Protein AF-A0A431NI43-F1 (afdb_monomer)

Structure (mmCIF, N/CA/C/O backbone):
data_AF-A0A431NI43-F1
#
_entry.id   AF-A0A431NI43-F1
#
loop_
_atom_site.group_PDB
_atom_site.id
_atom_site.type_symbol
_atom_site.label_atom_id
_atom_site.label_alt_id
_atom_site.label_comp_id
_ato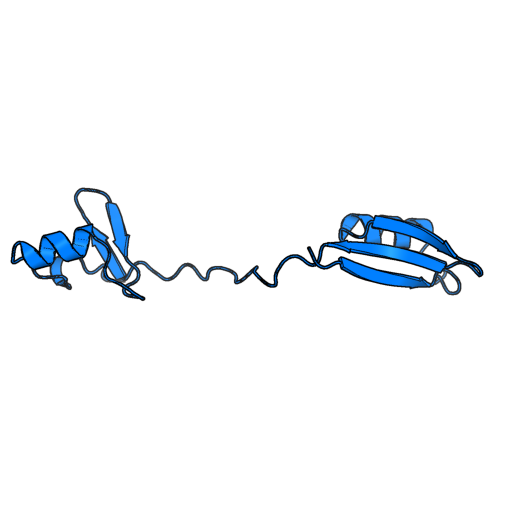m_site.label_asym_id
_atom_site.label_entity_id
_atom_site.label_seq_id
_atom_site.pdbx_PDB_ins_code
_atom_site.Cartn_x
_atom_site.Cartn_y
_atom_site.Cartn_z
_atom_site.occupancy
_atom_site.B_iso_or_equiv
_atom_site.auth_seq_id
_atom_site.auth_comp_id
_atom_site.auth_asym_id
_atom_site.auth_atom_id
_atom_site.pdbx_PDB_model_num
ATOM 1 N N . MET A 1 1 ? 5.760 12.498 -2.940 1.00 62.69 1 MET A N 1
ATOM 2 C CA . MET A 1 1 ? 5.486 11.203 -3.595 1.00 62.69 1 MET A CA 1
ATOM 3 C C . MET A 1 1 ? 6.825 10.669 -4.046 1.00 62.69 1 MET A C 1
ATOM 5 O O . MET A 1 1 ? 7.472 11.330 -4.848 1.00 62.69 1 MET A O 1
ATOM 9 N N . ALA A 1 2 ? 7.298 9.595 -3.422 1.00 83.62 2 ALA A N 1
ATOM 10 C CA . ALA A 1 2 ? 8.542 8.952 -3.826 1.00 83.62 2 ALA A CA 1
ATOM 11 C C . ALA A 1 2 ? 8.198 7.834 -4.820 1.00 83.62 2 ALA A C 1
ATOM 13 O O . ALA A 1 2 ? 7.113 7.261 -4.740 1.00 83.62 2 ALA A O 1
ATOM 14 N N . TRP A 1 3 ? 9.081 7.574 -5.777 1.00 87.81 3 TRP A N 1
ATOM 15 C CA . TRP A 1 3 ? 8.880 6.574 -6.822 1.00 87.81 3 TRP A CA 1
ATOM 16 C C . TRP A 1 3 ? 9.973 5.524 -6.713 1.00 87.81 3 TRP A C 1
ATOM 18 O O . TRP A 1 3 ? 11.142 5.870 -6.541 1.00 87.81 3 TRP A O 1
ATOM 28 N N . GLU A 1 4 ? 9.584 4.261 -6.817 1.00 90.75 4 GLU A N 1
ATOM 29 C CA . GLU A 1 4 ? 10.503 3.144 -6.974 1.00 90.75 4 GLU A CA 1
ATOM 30 C C . GLU A 1 4 ? 10.640 2.837 -8.460 1.00 90.75 4 GLU A C 1
ATOM 32 O O . GLU A 1 4 ? 9.643 2.834 -9.184 1.00 90.75 4 GLU A O 1
ATOM 37 N N . TYR A 1 5 ? 11.866 2.583 -8.906 1.00 92.25 5 TYR A N 1
ATOM 38 C CA . TYR A 1 5 ? 12.173 2.211 -10.282 1.00 92.25 5 TYR A CA 1
ATOM 39 C C . TYR A 1 5 ? 12.769 0.809 -10.305 1.00 92.25 5 TYR A C 1
ATOM 41 O O . TYR A 1 5 ? 13.576 0.462 -9.443 1.00 92.25 5 TYR A O 1
ATOM 49 N N . TYR A 1 6 ? 12.385 0.021 -11.302 1.00 91.31 6 TYR A N 1
ATOM 50 C CA . TYR A 1 6 ? 12.854 -1.344 -11.489 1.00 91.31 6 TYR A CA 1
ATOM 51 C C . TYR A 1 6 ? 13.122 -1.609 -12.966 1.00 91.31 6 TYR A C 1
ATOM 53 O O . TYR A 1 6 ? 12.307 -1.269 -13.820 1.00 91.31 6 TYR A O 1
ATOM 61 N N . GLU A 1 7 ? 14.275 -2.201 -13.266 1.00 92.00 7 GLU A N 1
ATOM 62 C CA . GLU A 1 7 ? 14.612 -2.682 -14.603 1.00 92.00 7 GLU A CA 1
ATOM 63 C C . GLU A 1 7 ? 14.389 -4.196 -14.638 1.00 92.00 7 GLU A C 1
ATOM 65 O O . GLU A 1 7 ? 15.056 -4.954 -13.933 1.00 92.00 7 GLU A O 1
ATOM 70 N N . LEU A 1 8 ? 13.427 -4.625 -15.446 1.00 89.25 8 LEU A N 1
ATOM 71 C CA . LEU A 1 8 ? 13.139 -6.027 -15.700 1.00 89.25 8 LEU A CA 1
ATOM 72 C C . LEU A 1 8 ? 13.962 -6.487 -16.906 1.00 89.25 8 LEU A C 1
ATOM 74 O O . LEU A 1 8 ? 13.783 -5.975 -18.015 1.00 89.25 8 LEU A O 1
ATOM 78 N N . ASP A 1 9 ? 14.854 -7.455 -16.693 1.00 89.38 9 ASP A N 1
ATOM 79 C CA . ASP A 1 9 ? 15.583 -8.102 -17.784 1.00 89.38 9 ASP A CA 1
ATOM 80 C C . ASP A 1 9 ? 14.667 -9.078 -18.527 1.00 89.38 9 ASP A C 1
ATOM 82 O O . ASP A 1 9 ? 14.121 -10.014 -17.940 1.00 89.38 9 ASP A O 1
ATOM 86 N N . LEU A 1 10 ? 14.509 -8.852 -19.828 1.00 86.19 10 LEU A N 1
ATOM 87 C CA . LEU A 1 10 ? 13.776 -9.727 -20.740 1.00 86.19 10 LEU A CA 1
ATOM 88 C C . LEU A 1 10 ? 14.740 -10.538 -21.624 1.00 86.19 10 LEU A C 1
ATOM 90 O O . LEU A 1 10 ? 14.305 -11.327 -22.457 1.00 86.19 10 LEU A O 1
ATOM 94 N N . THR A 1 11 ? 16.055 -10.390 -21.441 1.00 83.06 11 THR A N 1
ATOM 95 C CA . THR A 1 11 ? 17.066 -11.081 -22.252 1.00 83.06 11 THR A CA 1
ATOM 96 C C . THR A 1 11 ? 17.119 -12.579 -21.949 1.00 83.06 11 THR A C 1
ATOM 98 O O . THR A 1 11 ? 17.339 -13.386 -22.853 1.00 83.06 11 THR A O 1
ATOM 101 N N . ASN A 1 12 ? 16.920 -12.975 -20.686 1.00 80.06 12 ASN A N 1
ATOM 102 C CA . ASN A 1 12 ? 17.011 -14.371 -20.251 1.00 80.06 12 ASN A CA 1
ATOM 103 C C . ASN A 1 12 ? 15.689 -14.900 -19.674 1.00 80.06 12 ASN A C 1
ATOM 105 O O . ASN A 1 12 ? 15.619 -15.346 -18.525 1.00 80.06 12 ASN A O 1
ATOM 109 N N . VAL A 1 13 ? 14.622 -14.860 -20.476 1.00 81.38 13 VAL A N 1
ATOM 110 C CA . VAL A 1 13 ? 13.341 -15.449 -20.071 1.00 81.38 13 VAL A CA 1
ATOM 111 C C . VAL A 1 13 ? 13.428 -16.981 -20.143 1.00 81.38 13 VAL A C 1
ATOM 113 O O . VAL A 1 13 ? 13.718 -17.542 -21.204 1.00 81.38 13 VAL A O 1
ATOM 116 N N . PRO A 1 14 ? 13.178 -17.705 -19.035 1.00 80.25 14 PRO A N 1
ATOM 117 C CA . PRO A 1 14 ? 13.226 -19.161 -19.044 1.00 80.25 14 PRO A CA 1
ATOM 118 C C . PRO A 1 14 ? 12.153 -19.717 -19.981 1.00 80.25 14 PRO A C 1
ATOM 120 O O . PRO A 1 14 ? 11.042 -19.209 -20.015 1.00 80.25 14 PRO A O 1
ATOM 123 N N . LYS A 1 15 ? 12.440 -20.827 -20.672 1.00 75.56 15 LYS A N 1
ATOM 124 C CA . LYS A 1 15 ? 11.603 -21.414 -21.747 1.00 75.56 15 LYS A CA 1
ATOM 125 C C . LYS A 1 15 ? 10.115 -21.654 -21.423 1.00 75.56 15 LYS A C 1
ATOM 127 O O . LYS A 1 15 ? 9.342 -21.922 -22.335 1.00 75.56 15 LYS A O 1
ATOM 132 N N . ARG A 1 16 ? 9.724 -21.645 -20.143 1.00 77.12 16 ARG A N 1
ATOM 133 C CA . ARG A 1 16 ? 8.331 -21.806 -19.682 1.00 77.12 16 ARG A CA 1
ATOM 134 C C . ARG A 1 16 ? 7.633 -20.494 -19.309 1.00 77.12 16 ARG A C 1
ATOM 136 O O . ARG A 1 16 ? 6.465 -20.532 -18.950 1.00 77.12 16 ARG A O 1
ATOM 143 N N . GLN A 1 17 ? 8.334 -19.370 -19.378 1.00 77.25 17 GLN A N 1
ATOM 144 C CA . GLN A 1 17 ? 7.795 -18.026 -19.199 1.00 77.25 17 GLN A CA 1
ATOM 145 C C . GLN A 1 17 ? 7.948 -17.264 -20.518 1.00 77.25 17 GLN A C 1
ATOM 147 O O . GLN A 1 17 ? 8.768 -17.614 -21.364 1.00 77.25 17 GLN A O 1
ATOM 152 N N . SER A 1 18 ? 7.116 -16.250 -20.719 1.00 85.44 18 SER A N 1
ATOM 153 C CA . SER A 1 18 ? 7.197 -15.341 -21.866 1.00 85.44 18 SER A CA 1
ATOM 154 C C . SER A 1 18 ? 7.472 -13.932 -21.360 1.00 85.44 18 SER A C 1
ATOM 156 O O . SER A 1 18 ? 7.064 -13.589 -20.255 1.00 85.44 18 SER A O 1
ATOM 158 N N . GLU A 1 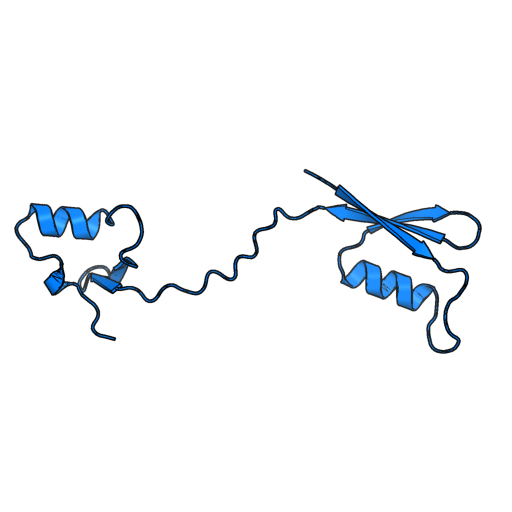19 ? 8.106 -13.089 -22.170 1.00 84.94 19 GLU A N 1
ATOM 159 C CA . GLU A 1 19 ? 8.320 -11.673 -21.832 1.00 84.94 19 GLU A CA 1
ATOM 160 C C . GLU A 1 19 ? 6.996 -10.981 -21.475 1.00 84.94 19 GLU A C 1
ATOM 162 O O . GLU A 1 19 ? 6.903 -10.245 -20.496 1.00 84.94 19 GLU A O 1
ATOM 167 N N . LEU A 1 20 ? 5.932 -11.315 -22.212 1.00 86.94 20 LEU A N 1
ATOM 168 C CA . LEU A 1 20 ? 4.580 -10.830 -21.950 1.00 86.94 20 LEU A CA 1
ATOM 169 C C . LEU A 1 20 ? 4.029 -11.288 -20.587 1.00 86.94 20 LEU A C 1
ATOM 171 O O . LEU A 1 20 ? 3.341 -10.520 -19.923 1.00 86.94 20 LEU A O 1
ATOM 175 N N . ASP A 1 21 ? 4.338 -12.513 -20.155 1.00 89.19 21 ASP A N 1
ATOM 176 C CA . ASP A 1 21 ? 3.930 -13.031 -18.841 1.00 89.19 21 ASP A CA 1
ATOM 177 C C . ASP A 1 21 ? 4.619 -12.255 -17.710 1.00 89.19 21 ASP A C 1
ATOM 179 O O . ASP A 1 21 ? 3.963 -11.811 -16.767 1.00 89.19 21 ASP A O 1
ATOM 183 N N . LEU A 1 22 ? 5.919 -11.986 -17.863 1.00 88.56 22 LEU A N 1
ATOM 184 C CA . LEU A 1 22 ? 6.690 -11.194 -16.906 1.00 88.56 22 LEU A CA 1
ATOM 185 C C . LEU A 1 22 ? 6.160 -9.757 -16.792 1.00 88.56 22 LEU A C 1
ATOM 187 O O . LEU A 1 22 ? 5.987 -9.252 -15.683 1.00 88.56 22 LEU A O 1
ATOM 191 N N . LEU A 1 23 ? 5.848 -9.119 -17.923 1.00 89.56 23 LEU A N 1
ATOM 192 C CA . LEU A 1 23 ? 5.287 -7.765 -17.950 1.00 89.56 23 LEU A CA 1
ATOM 193 C C . LEU A 1 23 ? 3.881 -7.712 -17.342 1.00 89.56 23 LEU A C 1
ATOM 195 O O . LEU A 1 23 ? 3.594 -6.833 -16.530 1.00 89.56 23 LEU A O 1
ATOM 199 N N . ASN A 1 24 ? 3.020 -8.675 -17.675 1.00 91.38 24 ASN A N 1
ATOM 200 C CA . ASN A 1 24 ? 1.678 -8.768 -17.100 1.00 91.38 24 ASN A CA 1
ATOM 201 C C . ASN A 1 24 ? 1.727 -8.989 -15.586 1.00 91.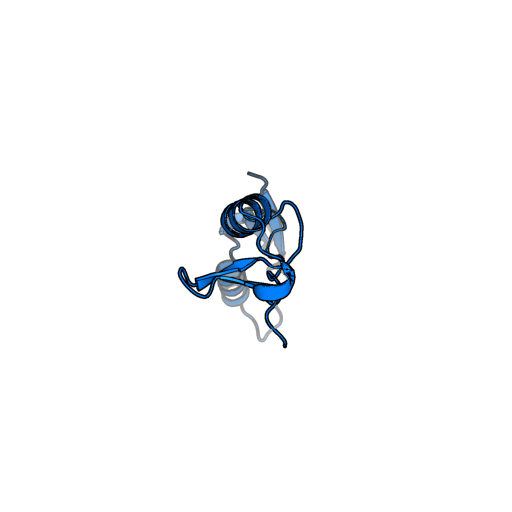38 24 ASN A C 1
ATOM 203 O O . ASN A 1 24 ? 0.946 -8.390 -14.845 1.00 91.38 24 ASN A O 1
ATOM 207 N N . ARG A 1 25 ? 2.654 -9.826 -15.110 1.00 88.56 25 ARG A N 1
ATOM 208 C CA . ARG A 1 25 ? 2.862 -10.058 -13.680 1.00 88.56 25 ARG A CA 1
ATOM 209 C C . ARG A 1 25 ? 3.359 -8.803 -12.972 1.00 88.56 25 ARG A C 1
ATOM 211 O O . ARG A 1 25 ? 2.851 -8.479 -11.903 1.00 88.56 25 ARG A O 1
ATOM 218 N N . ALA A 1 26 ? 4.307 -8.085 -13.565 1.00 88.44 26 ALA A N 1
ATOM 219 C CA . ALA A 1 26 ? 4.787 -6.825 -13.013 1.00 88.44 26 ALA A CA 1
ATOM 220 C C . ALA A 1 26 ? 3.648 -5.789 -12.921 1.00 88.44 26 ALA A C 1
ATOM 222 O O . ALA A 1 26 ? 3.468 -5.174 -11.871 1.00 88.44 26 ALA A O 1
ATOM 223 N N . GLY A 1 27 ? 2.800 -5.691 -13.951 1.00 86.81 27 GLY A N 1
ATOM 224 C CA . GLY A 1 27 ? 1.583 -4.872 -13.924 1.00 86.81 27 GLY A CA 1
ATOM 225 C C . GLY A 1 27 ? 0.625 -5.241 -12.786 1.00 86.81 27 GLY A C 1
ATOM 226 O O . GLY A 1 27 ? 0.168 -4.366 -12.054 1.00 86.81 27 GLY A O 1
ATOM 227 N N . GLN A 1 28 ? 0.381 -6.538 -12.563 1.00 88.81 28 GLN A N 1
ATOM 228 C CA . GLN A 1 28 ? -0.430 -7.025 -11.432 1.00 88.81 28 GLN A CA 1
ATOM 229 C C . GLN A 1 28 ? 0.178 -6.690 -10.060 1.00 88.81 28 GLN A C 1
ATOM 231 O O . GLN A 1 28 ? -0.547 -6.580 -9.077 1.00 88.81 28 GLN A O 1
ATOM 236 N N . GLN A 1 29 ? 1.497 -6.507 -9.985 1.00 83.06 29 GLN A N 1
ATOM 237 C CA . GLN A 1 29 ? 2.218 -6.084 -8.780 1.00 83.06 29 GLN A CA 1
ATOM 238 C C . GLN A 1 29 ? 2.303 -4.552 -8.627 1.00 83.06 29 GLN A C 1
ATOM 240 O O . GLN A 1 29 ? 3.027 -4.059 -7.758 1.00 83.06 29 GLN A O 1
ATOM 245 N N . GLY A 1 30 ? 1.577 -3.800 -9.460 1.00 88.81 30 GLY A N 1
ATOM 246 C CA . GLY A 1 30 ? 1.511 -2.340 -9.408 1.00 88.81 30 GLY A CA 1
ATOM 247 C C . GLY A 1 30 ? 2.672 -1.631 -10.104 1.00 88.81 30 GLY A C 1
ATOM 248 O O . GLY A 1 30 ? 2.847 -0.429 -9.909 1.00 88.81 30 GLY A O 1
ATOM 249 N N . TRP A 1 31 ? 3.474 -2.346 -10.898 1.00 93.56 31 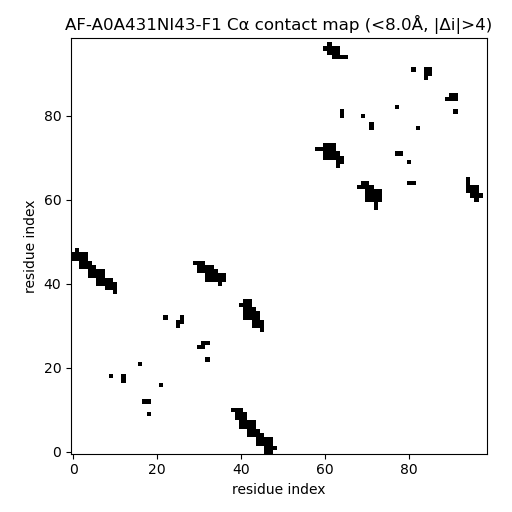TRP A N 1
ATOM 250 C CA . TRP A 1 31 ? 4.521 -1.735 -11.711 1.00 93.56 31 TRP A CA 1
ATOM 251 C C . TRP A 1 31 ? 3.955 -1.208 -13.026 1.00 93.56 31 TRP A C 1
ATOM 253 O O . TRP A 1 31 ? 3.356 -1.937 -13.811 1.00 93.56 31 TRP A O 1
ATOM 263 N N . GLU A 1 32 ? 4.213 0.062 -13.299 1.00 92.38 32 GLU A N 1
ATOM 264 C CA . GLU A 1 32 ? 3.887 0.724 -14.553 1.00 92.38 32 GLU A CA 1
ATOM 265 C C . GLU A 1 32 ? 5.090 0.657 -15.496 1.00 92.38 32 GLU A C 1
ATOM 267 O O . GLU A 1 32 ? 6.200 1.041 -15.122 1.00 92.38 32 GLU A O 1
ATOM 272 N N . LEU A 1 33 ? 4.879 0.173 -16.723 1.00 93.19 33 LEU A N 1
ATOM 273 C CA . LEU A 1 33 ? 5.905 0.172 -17.764 1.00 93.19 33 LEU A CA 1
ATOM 274 C C . LEU A 1 33 ? 6.168 1.604 -18.245 1.00 93.19 33 LEU A C 1
ATOM 276 O O . LEU A 1 33 ? 5.252 2.301 -18.671 1.00 93.19 33 LEU A O 1
ATOM 280 N N . ILE A 1 34 ? 7.436 2.009 -18.231 1.00 94.38 34 ILE A N 1
ATOM 281 C CA . ILE A 1 34 ? 7.872 3.354 -18.619 1.00 94.38 34 ILE A CA 1
ATOM 282 C C . ILE A 1 34 ? 8.555 3.356 -19.972 1.00 94.38 34 ILE A C 1
ATOM 284 O O . ILE A 1 34 ? 8.255 4.204 -20.809 1.00 94.38 34 ILE A O 1
ATOM 288 N N . ALA A 1 35 ? 9.471 2.419 -20.196 1.00 93.50 35 ALA A N 1
ATOM 289 C CA . ALA A 1 35 ? 10.186 2.326 -21.458 1.00 93.50 35 ALA A CA 1
ATOM 290 C C . ALA A 1 35 ? 10.677 0.903 -21.712 1.00 93.50 35 ALA A C 1
ATOM 292 O O . ALA A 1 35 ? 11.046 0.185 -20.783 1.00 93.50 35 ALA A O 1
ATOM 293 N N . LEU A 1 36 ? 10.739 0.535 -22.990 1.00 92.44 36 LEU A N 1
ATOM 294 C CA . LEU A 1 36 ? 11.475 -0.635 -23.455 1.00 92.44 36 LEU A CA 1
ATOM 295 C C . LEU A 1 36 ? 12.878 -0.184 -23.865 1.00 92.44 36 LEU A C 1
ATOM 297 O O . LEU A 1 36 ? 13.041 0.674 -24.732 1.00 92.44 36 LEU A O 1
ATOM 301 N N . LEU A 1 37 ? 13.885 -0.739 -23.203 1.00 89.69 37 LEU A N 1
ATOM 302 C CA . LEU A 1 37 ? 15.290 -0.400 -23.358 1.00 89.69 37 LEU A CA 1
ATOM 303 C C . LEU A 1 37 ? 16.025 -1.512 -24.127 1.00 89.69 37 LEU A C 1
ATOM 305 O O . LEU A 1 37 ? 15.802 -2.696 -23.868 1.00 89.69 37 LEU A O 1
ATOM 309 N N . PRO A 1 38 ? 16.949 -1.176 -25.040 1.00 88.44 38 PRO A N 1
ATOM 310 C CA . PRO A 1 38 ? 17.828 -2.168 -25.653 1.00 88.44 38 PRO A CA 1
ATOM 311 C C . PRO A 1 38 ? 18.907 -2.674 -24.674 1.00 88.44 38 PRO A C 1
ATOM 313 O O . PRO A 1 38 ? 19.407 -1.876 -23.877 1.00 88.44 38 PRO A O 1
ATOM 316 N N . PRO A 1 39 ? 19.357 -3.941 -24.759 1.00 85.50 39 PRO A N 1
ATOM 317 C CA . PRO A 1 39 ? 18.700 -5.064 -25.427 1.00 85.50 39 PRO A CA 1
ATOM 318 C C . PRO A 1 39 ? 17.629 -5.669 -24.505 1.00 85.50 39 PRO A C 1
ATOM 320 O O . PRO A 1 39 ? 17.969 -6.058 -23.401 1.00 85.50 39 PRO A O 1
ATOM 323 N N . HIS A 1 40 ? 16.371 -5.753 -24.956 1.00 86.81 40 HIS A N 1
ATOM 324 C CA . HIS A 1 40 ? 15.277 -6.479 -24.282 1.00 86.81 40 HIS A CA 1
ATOM 325 C C . HIS A 1 40 ? 15.204 -6.249 -22.761 1.00 86.81 40 HIS A C 1
ATOM 327 O O . HIS A 1 40 ? 15.328 -7.169 -21.959 1.00 86.81 40 HIS A O 1
ATOM 333 N N . ARG A 1 41 ? 15.021 -4.997 -22.343 1.00 91.12 41 ARG A N 1
ATOM 334 C CA . ARG A 1 41 ? 14.809 -4.624 -20.939 1.00 91.12 41 ARG A CA 1
ATOM 335 C C . ARG A 1 41 ? 13.582 -3.741 -20.820 1.00 91.12 41 ARG A C 1
ATOM 337 O O . ARG A 1 41 ? 13.271 -2.981 -21.734 1.00 91.12 41 ARG A O 1
ATOM 344 N N . ALA A 1 42 ? 12.893 -3.817 -19.694 1.00 92.88 42 ALA A N 1
ATOM 345 C CA . ALA A 1 42 ? 11.750 -2.967 -19.398 1.00 92.88 42 ALA A CA 1
ATOM 346 C C . ALA A 1 42 ? 12.043 -2.124 -18.159 1.00 92.88 42 ALA A C 1
ATOM 348 O O . ALA A 1 42 ? 12.214 -2.653 -17.065 1.00 92.88 42 ALA A O 1
ATOM 349 N N . LEU A 1 43 ? 12.082 -0.804 -18.328 1.00 94.12 43 LEU A N 1
ATOM 350 C CA . LEU A 1 43 ? 12.100 0.128 -17.211 1.00 94.12 43 LEU A CA 1
ATOM 351 C C . LEU A 1 43 ? 10.675 0.302 -16.705 1.00 94.12 43 LEU A C 1
ATOM 353 O O . LEU A 1 43 ? 9.781 0.680 -17.463 1.00 94.12 43 LEU A O 1
ATOM 357 N N . MET A 1 44 ? 10.484 0.076 -15.418 1.00 94.19 44 MET A N 1
ATOM 358 C CA . MET A 1 44 ? 9.200 0.165 -14.749 1.00 94.19 44 MET A CA 1
ATOM 359 C C . MET A 1 44 ? 9.302 1.086 -13.538 1.00 94.19 44 MET A C 1
ATOM 361 O O . MET A 1 44 ? 10.378 1.256 -12.960 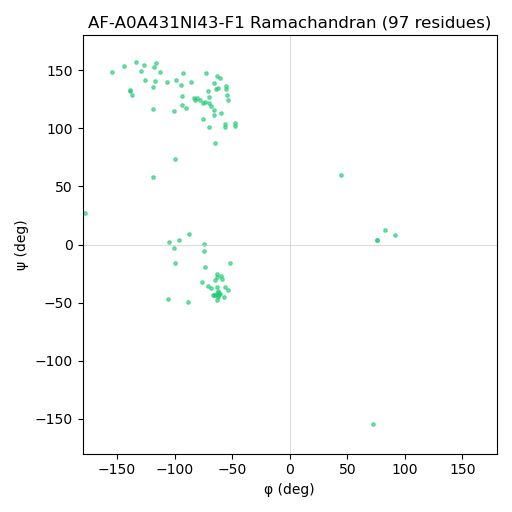1.00 94.19 44 MET A O 1
ATOM 365 N N . ARG A 1 45 ? 8.180 1.679 -13.135 1.00 94.19 45 ARG A N 1
ATOM 366 C CA . ARG A 1 45 ? 8.086 2.444 -11.889 1.00 94.19 45 ARG A CA 1
ATOM 367 C C . ARG A 1 45 ? 6.837 2.071 -11.114 1.00 94.19 45 ARG A C 1
ATOM 369 O O . ARG A 1 45 ? 5.843 1.665 -11.704 1.00 94.19 45 ARG A O 1
ATOM 376 N N . ARG A 1 46 ? 6.847 2.308 -9.812 1.00 91.44 46 ARG A N 1
ATOM 377 C CA . ARG A 1 46 ? 5.633 2.315 -8.991 1.00 91.44 46 ARG A CA 1
ATOM 378 C C . ARG A 1 46 ? 5.737 3.378 -7.903 1.00 91.44 46 ARG A C 1
ATOM 380 O O . ARG A 1 46 ? 6.856 3.747 -7.528 1.00 91.44 46 ARG A O 1
ATOM 387 N N . PRO A 1 47 ? 4.617 3.923 -7.409 1.00 88.44 47 PRO A N 1
ATOM 388 C CA . PRO A 1 47 ? 4.677 4.816 -6.266 1.00 88.44 47 PRO A CA 1
ATOM 389 C C . PRO A 1 47 ? 5.196 4.032 -5.058 1.00 88.44 47 PRO A C 1
ATOM 391 O O . PRO A 1 47 ? 4.735 2.928 -4.779 1.00 88.44 47 PRO A O 1
ATOM 394 N N . LEU A 1 48 ? 6.151 4.606 -4.328 1.00 78.94 48 LEU A N 1
ATOM 395 C CA . LEU A 1 48 ? 6.451 4.136 -2.984 1.00 78.94 48 LEU A CA 1
ATOM 396 C C . LEU A 1 48 ? 5.259 4.528 -2.121 1.00 78.94 48 LEU A C 1
ATOM 398 O O . LEU A 1 48 ? 5.115 5.693 -1.727 1.00 78.94 48 LEU A O 1
ATOM 402 N N . GLU A 1 49 ? 4.387 3.562 -1.857 1.00 68.75 49 GLU A N 1
ATOM 403 C CA . GLU A 1 49 ? 3.454 3.694 -0.753 1.00 68.75 49 GLU A CA 1
ATOM 404 C C . GLU A 1 49 ? 4.290 3.957 0.501 1.00 68.75 49 GLU A C 1
ATOM 406 O O . GLU A 1 49 ? 5.348 3.351 0.705 1.00 68.75 49 GLU A O 1
ATOM 411 N N . LYS A 1 50 ? 3.888 4.941 1.314 1.00 58.12 50 LYS A N 1
ATOM 412 C CA . LYS A 1 50 ? 4.542 5.137 2.611 1.00 58.12 50 LYS A CA 1
ATOM 413 C C . LYS A 1 50 ? 4.474 3.790 3.320 1.00 58.12 50 LYS A C 1
ATOM 415 O O . LYS A 1 50 ? 3.370 3.278 3.454 1.00 58.12 50 LYS A O 1
ATOM 420 N N . ALA A 1 51 ? 5.617 3.246 3.745 1.00 51.91 51 ALA A N 1
ATOM 421 C CA . ALA A 1 51 ? 5.669 2.052 4.582 1.00 51.91 51 ALA A CA 1
ATOM 422 C C . ALA A 1 51 ? 4.672 2.235 5.734 1.00 51.91 51 ALA A C 1
ATOM 424 O O . ALA A 1 51 ? 4.871 3.058 6.627 1.00 51.91 51 ALA A O 1
ATOM 425 N N . GLY A 1 52 ? 3.531 1.581 5.601 1.00 50.84 52 GLY A N 1
ATOM 426 C CA . GLY A 1 52 ? 2.311 2.000 6.267 1.00 50.84 52 GLY A CA 1
ATOM 427 C C . GLY A 1 52 ? 1.169 1.044 5.982 1.00 50.84 52 GLY A C 1
ATOM 428 O O . GLY A 1 52 ? 0.023 1.457 6.041 1.00 50.84 52 GLY A O 1
ATOM 429 N N . ASP A 1 53 ? 1.495 -0.216 5.707 1.00 51.00 53 ASP A N 1
ATOM 430 C CA . ASP A 1 53 ? 0.657 -1.311 6.163 1.00 51.00 53 ASP A CA 1
ATOM 431 C C . ASP A 1 53 ? 1.349 -1.846 7.418 1.00 51.00 53 ASP A C 1
ATOM 433 O O . ASP A 1 53 ? 2.068 -2.844 7.423 1.00 51.00 53 ASP A O 1
ATOM 437 N N . TYR A 1 54 ? 1.251 -1.072 8.502 1.00 48.09 54 TYR A N 1
ATOM 438 C CA . TYR A 1 54 ? 1.151 -1.766 9.767 1.00 48.09 54 TYR A CA 1
ATOM 439 C C . TYR A 1 54 ? -0.199 -2.460 9.640 1.00 48.09 54 TYR A C 1
ATOM 441 O O . TYR A 1 54 ? -1.221 -1.780 9.565 1.00 48.09 54 TYR A O 1
ATOM 449 N N . GLU A 1 55 ? -0.214 -3.789 9.542 1.00 53.72 55 GLU A N 1
ATOM 450 C CA . GLU A 1 55 ? -1.398 -4.530 9.946 1.00 53.72 55 GLU A CA 1
ATOM 451 C C . GLU A 1 55 ? -1.746 -3.940 11.309 1.00 53.72 55 GLU A C 1
ATOM 453 O O . GLU A 1 55 ? -0.992 -4.116 12.275 1.00 53.72 55 GLU A O 1
ATOM 458 N N . GLU A 1 56 ? -2.784 -3.102 11.369 1.00 55.19 56 GLU A N 1
ATOM 459 C CA . GLU A 1 56 ? -3.277 -2.552 12.616 1.00 55.19 56 GLU A CA 1
ATOM 460 C C . GLU A 1 56 ? -3.778 -3.773 13.357 1.00 55.19 56 GLU A C 1
ATOM 462 O O . GLU A 1 56 ? -4.912 -4.209 13.180 1.00 55.19 56 GLU A O 1
ATOM 467 N N . THR A 1 57 ? -2.862 -4.415 14.088 1.00 50.62 57 THR A N 1
ATOM 468 C CA . THR A 1 57 ? -3.144 -5.548 14.942 1.00 50.62 57 THR A CA 1
ATOM 469 C C . THR A 1 57 ? -4.204 -4.989 15.853 1.00 50.62 57 THR A C 1
ATOM 471 O O . THR A 1 57 ? -3.870 -4.146 16.690 1.00 50.62 57 THR A O 1
ATOM 474 N N . GLN A 1 58 ? -5.469 -5.319 15.579 1.00 57.81 58 GLN A N 1
ATOM 475 C CA . GLN A 1 58 ? -6.602 -4.645 16.189 1.00 57.81 58 GLN A CA 1
ATOM 476 C C . GLN A 1 58 ? -6.400 -4.775 17.686 1.00 57.81 58 GLN A C 1
ATOM 478 O O . GLN A 1 58 ? -6.508 -5.867 18.243 1.00 57.81 58 GLN A O 1
ATOM 483 N N . VAL A 1 59 ? -5.962 -3.686 18.323 1.00 64.56 59 VAL A N 1
ATOM 484 C CA . VAL A 1 59 ? -5.585 -3.758 19.726 1.00 64.56 59 VAL A CA 1
ATOM 485 C C . VAL A 1 59 ? -6.898 -4.008 20.445 1.00 64.56 59 VAL A C 1
ATOM 487 O O . VAL A 1 59 ? -7.802 -3.178 20.302 1.00 64.56 59 VAL A O 1
ATOM 490 N N . PRO A 1 60 ? -7.044 -5.129 21.173 1.00 68.00 60 PRO A N 1
ATOM 491 C CA . PRO A 1 60 ? -8.304 -5.440 21.819 1.00 68.00 60 PRO A CA 1
ATOM 492 C C . PRO A 1 60 ? -8.703 -4.254 22.695 1.00 68.00 60 PRO A C 1
ATOM 494 O O . PRO A 1 60 ? -7.897 -3.721 23.466 1.00 68.00 60 PRO A O 1
ATOM 497 N N . ALA A 1 61 ? -9.935 -3.785 22.511 1.00 75.50 61 ALA A N 1
ATOM 498 C CA . ALA A 1 61 ? -10.474 -2.677 23.276 1.00 75.50 61 ALA A CA 1
ATOM 499 C C . ALA A 1 61 ? -10.468 -3.042 24.764 1.00 75.50 61 ALA A C 1
ATOM 501 O O . ALA A 1 61 ? -11.194 -3.935 25.190 1.00 75.50 61 ALA A O 1
ATOM 502 N N . LYS A 1 62 ? -9.649 -2.347 25.557 1.00 84.62 62 LYS A N 1
ATOM 503 C CA . LYS A 1 62 ? -9.543 -2.571 27.001 1.00 84.62 62 LYS A CA 1
ATOM 504 C C . LYS A 1 62 ? -10.732 -1.973 27.752 1.00 84.62 62 LYS A C 1
ATOM 506 O O . LYS A 1 62 ? -11.138 -2.511 28.774 1.00 84.62 62 LYS A O 1
ATOM 511 N N . TYR A 1 63 ? -11.289 -0.876 27.250 1.00 88.44 63 TYR A N 1
ATOM 512 C CA . TYR A 1 63 ? -12.438 -0.199 27.837 1.00 88.44 63 TYR A CA 1
ATOM 513 C C . TYR A 1 63 ? -13.553 -0.041 26.808 1.00 88.44 63 TYR A C 1
ATOM 515 O O . TYR A 1 63 ? -13.270 0.249 25.643 1.00 88.44 63 TYR A O 1
ATOM 523 N N . ARG A 1 64 ? -14.809 -0.194 27.231 1.00 87.75 64 ARG A N 1
ATOM 524 C CA . ARG A 1 64 ? -15.996 0.004 26.397 1.00 87.75 64 ARG A CA 1
ATOM 525 C C . ARG A 1 64 ? -17.084 0.732 27.173 1.00 87.75 64 ARG A C 1
ATOM 527 O O . ARG A 1 64 ? -17.431 0.343 28.283 1.00 87.75 64 ARG A O 1
ATOM 534 N N . ASP A 1 65 ? -17.644 1.758 26.555 1.00 87.81 65 ASP A N 1
ATOM 535 C CA . ASP A 1 65 ? -18.800 2.471 27.071 1.00 87.81 65 ASP A CA 1
ATOM 536 C C . ASP A 1 65 ? -20.089 1.669 26.798 1.00 87.81 65 ASP A C 1
ATOM 538 O O . ASP A 1 65 ? -20.363 1.342 25.640 1.00 87.81 65 ASP A O 1
ATOM 542 N N . PRO A 1 66 ? -20.902 1.339 27.818 1.00 84.12 66 PRO A N 1
ATOM 543 C CA .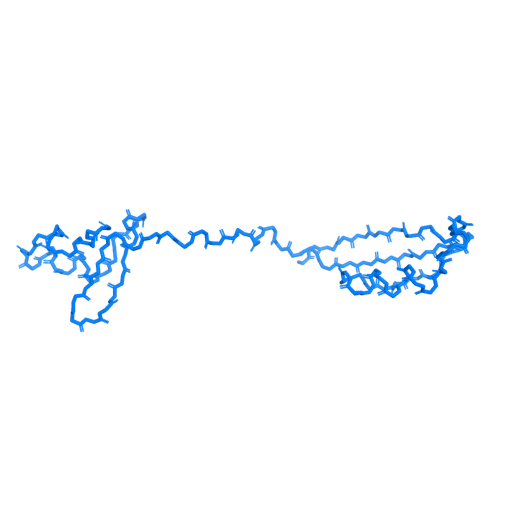 PRO A 1 66 ? -22.129 0.565 27.639 1.00 84.12 66 PRO A CA 1
ATOM 544 C C . PRO A 1 66 ? -23.265 1.363 26.984 1.00 84.12 66 PRO A C 1
ATOM 546 O O . PRO A 1 66 ? -24.201 0.759 26.471 1.00 84.12 66 PRO A O 1
ATOM 549 N N . VAL A 1 67 ? -23.204 2.700 27.000 1.00 83.88 67 VAL A N 1
ATOM 550 C CA . VAL A 1 67 ? -24.279 3.565 26.486 1.00 83.88 67 VAL A CA 1
ATOM 551 C C . VAL A 1 67 ? -24.089 3.851 24.998 1.00 83.88 67 VAL A C 1
ATOM 553 O O . VAL A 1 67 ? -25.008 3.690 24.202 1.00 83.88 67 VAL A O 1
ATOM 556 N N . THR A 1 68 ? -22.886 4.266 24.616 1.00 84.38 68 THR A N 1
ATOM 557 C CA . THR A 1 68 ? -22.530 4.685 23.254 1.00 84.38 68 THR A CA 1
ATOM 558 C C . THR A 1 68 ? -21.817 3.593 22.463 1.00 84.38 68 THR A C 1
ATOM 560 O O . THR A 1 68 ? -21.694 3.696 21.246 1.00 84.38 68 THR A O 1
ATOM 563 N N . GLY A 1 69 ? -21.317 2.550 23.133 1.00 84.56 69 GLY A N 1
ATOM 564 C CA . GLY A 1 69 ? -20.511 1.501 22.511 1.00 84.56 69 GLY A CA 1
ATOM 565 C C . GLY A 1 69 ? -19.071 1.915 22.200 1.00 84.56 69 GLY A C 1
ATOM 566 O O . GLY A 1 69 ? -18.342 1.109 21.623 1.00 84.56 69 GLY A O 1
ATOM 567 N N . ALA A 1 70 ? -18.648 3.128 22.573 1.00 85.69 70 ALA A N 1
ATOM 568 C CA . ALA A 1 70 ? -17.308 3.633 22.303 1.00 85.69 70 ALA A CA 1
ATOM 569 C C . ALA A 1 70 ? -16.235 2.777 22.989 1.00 85.69 70 ALA A C 1
ATOM 571 O O . ALA A 1 70 ? -16.349 2.440 24.164 1.00 85.69 70 ALA A O 1
ATOM 572 N N . THR A 1 71 ? -15.168 2.448 22.267 1.00 88.44 71 THR A N 1
ATOM 573 C CA . THR A 1 71 ? -14.075 1.614 22.773 1.00 88.44 71 THR A CA 1
ATOM 574 C C . THR A 1 71 ? -12.781 2.396 22.918 1.00 88.44 71 THR A C 1
ATOM 576 O O . THR A 1 71 ? -12.494 3.302 22.136 1.00 88.44 71 THR A O 1
ATOM 579 N N . TRP A 1 72 ? -11.959 2.022 23.893 1.00 87.69 72 TRP A N 1
ATOM 580 C CA . TRP A 1 72 ? -10.613 2.555 24.053 1.00 87.69 72 TRP A CA 1
ATOM 581 C C . TRP A 1 72 ? -9.629 1.433 24.387 1.00 87.69 72 TRP A C 1
ATOM 583 O O . TRP A 1 72 ? -9.842 0.647 25.307 1.00 87.69 72 TRP A O 1
ATOM 593 N N . SER A 1 73 ? -8.529 1.356 23.640 1.00 82.50 73 SER A N 1
ATOM 594 C CA . SER A 1 73 ? -7.509 0.306 23.782 1.00 82.50 73 SER A CA 1
ATOM 595 C C . SER A 1 73 ? -6.613 0.476 25.016 1.00 82.50 73 SER A C 1
ATOM 597 O O . SER A 1 73 ? -5.778 -0.379 25.298 1.00 82.50 73 SER A O 1
ATOM 599 N N . GLY A 1 74 ? -6.753 1.579 25.761 1.00 83.44 74 GLY A N 1
ATOM 600 C CA . GLY A 1 74 ? -5.874 1.902 26.888 1.00 83.44 74 GLY A CA 1
ATOM 601 C C . GLY A 1 74 ? -4.492 2.420 26.473 1.00 83.44 74 GLY A C 1
ATOM 602 O O . GLY A 1 74 ? -3.645 2.633 27.337 1.00 83.44 74 GLY A O 1
ATOM 603 N N . ARG A 1 75 ? -4.247 2.608 25.168 1.00 78.94 75 ARG A N 1
ATOM 604 C CA . ARG A 1 75 ? -3.004 3.171 24.627 1.00 78.94 75 ARG A CA 1
ATOM 605 C C . ARG A 1 75 ? -3.181 4.656 24.307 1.00 78.94 75 ARG A C 1
ATOM 607 O O . ARG A 1 75 ? -4.210 5.067 23.774 1.00 78.94 75 ARG A O 1
ATOM 614 N N . GLY A 1 76 ? -2.146 5.448 24.582 1.00 83.19 76 GLY A N 1
ATOM 615 C CA . GLY A 1 76 ? -2.133 6.885 24.303 1.00 83.19 76 GLY A CA 1
ATOM 616 C C . GLY A 1 76 ? -3.027 7.697 25.243 1.00 83.19 76 GLY A C 1
ATOM 617 O O . GLY A 1 76 ? -3.275 7.310 26.384 1.00 83.19 76 GLY A O 1
ATOM 618 N N . ARG A 1 77 ? -3.489 8.861 24.772 1.00 85.00 77 ARG A N 1
ATOM 619 C CA . ARG A 1 77 ? -4.382 9.736 25.542 1.00 85.00 77 ARG A CA 1
ATOM 620 C C . ARG A 1 77 ? -5.730 9.043 25.765 1.00 85.00 77 ARG A C 1
ATOM 622 O O . ARG A 1 77 ? -6.271 8.428 24.849 1.00 85.00 77 ARG A O 1
ATOM 629 N N . MET A 1 78 ? -6.268 9.179 26.976 1.00 85.00 78 MET A N 1
ATOM 630 C CA . MET A 1 78 ? -7.595 8.674 27.324 1.00 85.00 78 MET A CA 1
ATOM 631 C C . MET A 1 78 ? -8.659 9.231 26.376 1.00 85.00 78 MET A C 1
ATOM 633 O O . MET A 1 78 ? -8.648 10.422 26.057 1.00 85.00 78 MET A O 1
ATOM 637 N N . ALA A 1 79 ? -9.572 8.368 25.930 1.00 88.19 79 ALA A N 1
ATOM 638 C CA . ALA A 1 79 ? -10.699 8.792 25.113 1.00 88.19 79 ALA A CA 1
ATOM 639 C C . ALA A 1 79 ? -11.576 9.799 25.878 1.00 88.19 79 ALA A C 1
ATOM 641 O O . ALA A 1 79 ? -11.780 9.660 27.084 1.00 88.19 79 ALA A O 1
ATOM 642 N N . ASN A 1 80 ? -12.122 10.794 25.171 1.00 91.62 80 ASN A N 1
ATOM 643 C CA . ASN A 1 80 ? -12.901 11.880 25.783 1.00 91.62 80 ASN A CA 1
ATOM 644 C C . ASN A 1 80 ? -14.088 11.376 26.618 1.00 91.62 80 ASN A C 1
ATOM 646 O O . ASN A 1 80 ? -14.366 11.943 27.670 1.00 91.62 80 ASN A O 1
ATOM 650 N N . TRP A 1 81 ? -14.749 10.298 26.180 1.00 90.12 81 TRP A N 1
ATOM 651 C CA . TRP A 1 81 ? -15.863 9.696 26.914 1.00 90.12 81 TRP A CA 1
ATOM 652 C C . TRP A 1 81 ? -15.404 9.156 28.274 1.00 90.12 81 TRP A C 1
ATOM 654 O O . TRP A 1 81 ? -15.985 9.501 29.296 1.00 90.12 81 TRP A O 1
ATOM 664 N N . LEU A 1 82 ? -14.302 8.397 28.311 1.00 88.88 82 LEU A N 1
ATOM 665 C CA . LEU A 1 82 ? -13.786 7.818 29.550 1.00 88.88 82 LEU A CA 1
ATOM 666 C C . LEU A 1 82 ? -13.249 8.915 30.476 1.00 88.88 82 LEU A C 1
ATOM 668 O O . LEU A 1 82 ? -13.475 8.867 31.680 1.00 88.88 82 LEU A O 1
ATOM 672 N N . ALA 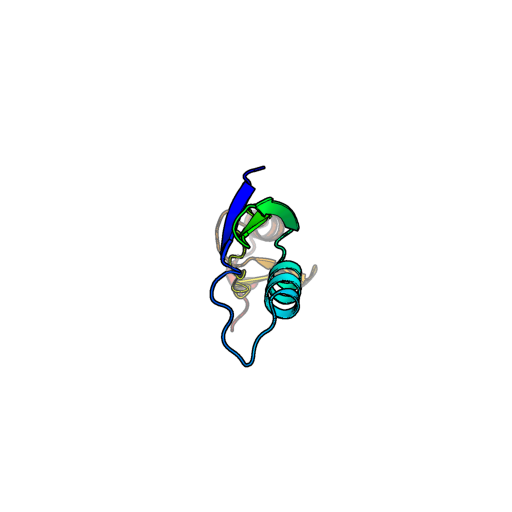A 1 83 ? -12.614 9.948 29.915 1.00 90.81 83 ALA A N 1
ATOM 673 C CA . ALA A 1 83 ? -12.157 11.105 30.677 1.00 90.81 83 ALA A CA 1
ATOM 674 C C . ALA A 1 83 ? -13.323 11.873 31.325 1.00 90.81 83 ALA A C 1
ATOM 676 O O . ALA A 1 83 ? -13.230 12.220 32.499 1.00 90.81 83 ALA A O 1
ATOM 677 N N . GLN A 1 84 ? -14.430 12.094 30.606 1.00 90.44 84 GLN A N 1
ATOM 678 C CA . GLN A 1 84 ? -15.635 12.708 31.177 1.00 90.44 84 GLN A CA 1
ATOM 679 C C . GLN A 1 84 ? -16.230 11.869 32.309 1.00 90.44 84 GLN A C 1
ATOM 681 O O . GLN A 1 84 ? -16.612 12.422 33.336 1.00 90.44 84 GLN A O 1
ATOM 686 N N . LYS A 1 85 ? -16.278 10.543 32.146 1.00 89.88 85 LYS A N 1
ATOM 687 C CA . LYS A 1 85 ? -16.777 9.619 33.172 1.00 89.88 85 LYS A CA 1
ATOM 688 C C . LYS A 1 85 ? -15.932 9.658 34.442 1.00 89.88 85 LYS A C 1
ATOM 690 O O . LYS A 1 85 ? -16.471 9.810 35.534 1.00 89.88 85 LYS A O 1
ATOM 695 N N . VAL A 1 86 ? -14.610 9.635 34.291 1.00 89.81 86 VAL A N 1
ATOM 696 C CA . VAL A 1 86 ? -13.678 9.776 35.417 1.00 89.81 86 VAL A CA 1
ATOM 697 C C . VAL A 1 86 ? -13.812 11.140 36.092 1.00 89.81 86 VAL A C 1
ATOM 699 O O . VAL A 1 86 ? -13.846 11.219 37.317 1.00 89.81 86 VAL A O 1
ATOM 702 N N . GLN A 1 87 ? -13.954 12.216 35.317 1.00 89.62 87 GLN A N 1
ATOM 703 C CA . GLN A 1 87 ? -14.192 13.557 35.864 1.00 89.62 87 GLN A CA 1
ATOM 704 C C . GLN A 1 87 ? -15.538 13.681 36.588 1.00 89.62 87 GLN A C 1
ATOM 706 O O . GLN A 1 87 ? -15.635 14.437 37.549 1.00 89.62 87 GLN A O 1
ATOM 711 N N . ALA A 1 88 ? -16.555 12.923 36.173 1.00 89.38 88 ALA A N 1
ATOM 712 C CA . ALA A 1 88 ? -17.844 12.836 36.855 1.00 89.38 88 ALA A CA 1
ATOM 713 C C . ALA A 1 88 ? -17.799 12.001 38.154 1.00 89.38 88 ALA A C 1
ATOM 715 O O . ALA A 1 88 ? -18.819 11.867 38.825 1.00 89.38 88 ALA A O 1
ATOM 716 N N . GLY A 1 89 ? -16.631 11.459 38.523 1.00 88.38 89 GLY A N 1
ATOM 717 C CA . GLY A 1 89 ? -16.430 10.651 39.727 1.00 88.38 89 GLY A CA 1
ATOM 718 C C . GLY A 1 89 ? -16.624 9.147 39.520 1.00 88.38 89 GLY A C 1
ATOM 719 O O . GLY A 1 89 ? -16.619 8.397 40.494 1.00 88.38 89 GLY A O 1
ATOM 720 N N . GLU A 1 90 ? -16.788 8.684 38.279 1.00 87.44 90 GLU A N 1
ATOM 721 C CA . GLU A 1 90 ? -16.922 7.259 37.977 1.00 87.44 90 GLU A CA 1
ATOM 722 C C . GLU A 1 90 ? -15.547 6.593 37.807 1.00 87.44 90 GLU A C 1
ATOM 724 O O . GLU A 1 90 ? -14.632 7.140 37.191 1.00 87.44 90 GLU A O 1
ATOM 729 N N . ALA A 1 91 ? -15.380 5.374 38.318 1.00 85.88 91 ALA A N 1
ATOM 730 C CA . ALA A 1 91 ? -14.132 4.639 38.137 1.00 85.88 91 ALA A CA 1
ATOM 731 C C . ALA A 1 91 ? -13.977 4.171 36.680 1.00 85.88 91 ALA A C 1
ATOM 733 O O . ALA A 1 91 ? -14.874 3.542 36.117 1.00 85.88 91 ALA A O 1
ATOM 734 N N . ALA A 1 92 ? -12.803 4.398 36.081 1.00 81.88 92 ALA A N 1
ATOM 735 C CA . ALA A 1 92 ? -12.494 3.892 34.739 1.00 81.88 92 ALA A CA 1
ATOM 736 C C . ALA A 1 92 ? -12.576 2.355 34.653 1.00 81.88 92 ALA A C 1
ATOM 738 O O . ALA A 1 92 ? -12.851 1.799 33.592 1.00 81.88 92 ALA A O 1
ATOM 739 N N . GLU A 1 93 ? -12.356 1.669 35.775 1.00 84.31 93 GLU A N 1
ATOM 740 C CA . GLU A 1 93 ? -12.428 0.212 35.916 1.00 84.31 93 GLU A CA 1
ATOM 741 C C . GLU A 1 93 ? -13.831 -0.347 35.654 1.00 84.31 93 GLU A C 1
ATOM 743 O O . GLU A 1 93 ? -13.951 -1.464 35.156 1.00 84.31 93 GLU A O 1
ATOM 748 N N . THR A 1 94 ? -14.884 0.441 35.895 1.00 85.88 94 THR A N 1
ATOM 749 C CA . THR A 1 94 ? -16.276 0.080 35.573 1.00 85.88 94 THR A CA 1
ATOM 750 C C . THR A 1 94 ? -16.464 -0.201 34.082 1.00 85.88 94 THR A C 1
ATOM 752 O O . THR A 1 94 ? -17.301 -1.011 33.696 1.00 85.88 94 THR A O 1
ATOM 755 N N . TYR A 1 95 ? -15.661 0.450 33.241 1.00 85.81 95 TYR A N 1
ATOM 756 C CA . TYR A 1 95 ? -15.737 0.362 31.787 1.00 85.81 95 TYR A CA 1
ATOM 757 C C . TYR A 1 95 ? -14.761 -0.664 31.207 1.00 85.81 95 TYR A C 1
ATOM 759 O O . TYR A 1 95 ? -14.636 -0.759 29.989 1.00 85.81 95 TYR A O 1
ATOM 767 N N . LEU A 1 96 ? -14.031 -1.401 32.048 1.00 87.75 96 LEU A N 1
ATOM 768 C CA . LEU A 1 96 ? -13.045 -2.380 31.611 1.00 87.75 96 LEU A CA 1
ATOM 769 C C . LEU A 1 96 ? -13.741 -3.594 30.975 1.00 87.75 96 LEU A C 1
ATOM 771 O O . LEU A 1 96 ? -14.524 -4.289 31.621 1.00 87.75 96 LEU A O 1
ATOM 775 N N . VAL A 1 97 ? -13.414 -3.888 29.719 1.00 83.31 97 VAL A N 1
ATOM 776 C CA . VAL A 1 97 ? -13.839 -5.124 29.058 1.00 83.31 97 VAL A CA 1
ATOM 777 C C . VAL A 1 97 ? -12.979 -6.251 29.624 1.00 83.31 97 VAL A C 1
ATOM 779 O O . VAL A 1 97 ? -11.778 -6.314 29.358 1.00 83.31 97 VAL A O 1
ATOM 782 N N . LYS A 1 98 ? -13.568 -7.127 30.446 1.00 69.75 98 LYS A N 1
ATOM 783 C CA . LYS A 1 98 ? -12.936 -8.408 30.783 1.00 69.75 98 LYS A CA 1
ATOM 784 C C . LYS A 1 98 ? -12.883 -9.240 29.501 1.00 69.75 98 LYS A C 1
ATOM 786 O O . LYS A 1 98 ? -13.933 -9.532 28.933 1.00 69.75 98 LYS A O 1
ATOM 791 N N . GLY A 1 99 ? -11.667 -9.522 29.038 1.00 58.00 99 GLY A N 1
ATOM 792 C CA . GLY A 1 99 ? -11.415 -10.515 27.993 1.00 58.00 99 GLY A CA 1
ATOM 793 C 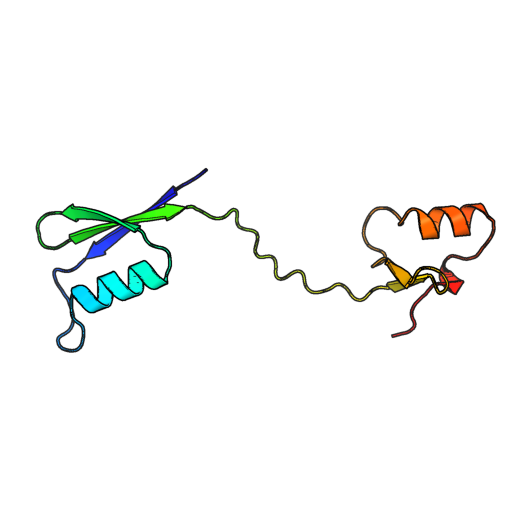C . GLY A 1 99 ? -11.744 -11.922 28.463 1.00 58.00 99 GLY A C 1
ATOM 794 O O . GLY A 1 99 ? -11.727 -12.146 29.697 1.00 58.00 99 GLY A O 1
#

Nearest PDB structures (foldseek):
  3whi-assembly1_A  TM=6.262E-01  e=2.530E+00  Bacillus subtilis subsp. subtilis str. 168
  7rjf-assembly2_B  TM=4.121E-01  e=4.796E-01  synthetic construct
  6jsh-assembly1_B  TM=5.068E-01  e=3.770E+00  Saccharomyces cerevisiae
  7qru-assembly1_E  TM=4.335E-01  e=5.257E+00  Alkalihalophilus pseudofirmus

Mean predicted aligned error: 14.15 Å

Secondary structure (DSSP, 8-state):
-EEEEEEEE-TT--TTS-HHHHHHHHHHTTPEEEEEETTTEEEEEEEE--S----------SEE-TTT--EE-S-SSPPHHHHHHHHTT--GGGGB---

Solvent-accessible surface area (backbone atoms only — not comparable to full-atom values): 6142 Å² total; per-residue (Å²): 136,54,72,44,75,47,77,45,77,48,73,79,60,55,95,92,55,48,66,67,55,55,52,52,52,39,42,76,72,58,36,43,83,72,45,82,40,90,79,51,28,36,37,27,35,30,75,50,70,71,93,68,80,66,76,74,69,76,64,69,53,38,27,42,40,88,87,81,64,51,68,36,56,80,66,81,76,76,49,69,68,59,48,50,41,41,73,73,71,42,62,67,71,79,30,47,51,82,128

pLDDT: mean 82.75, std 11.56, range [48.09, 94.38]

Radiu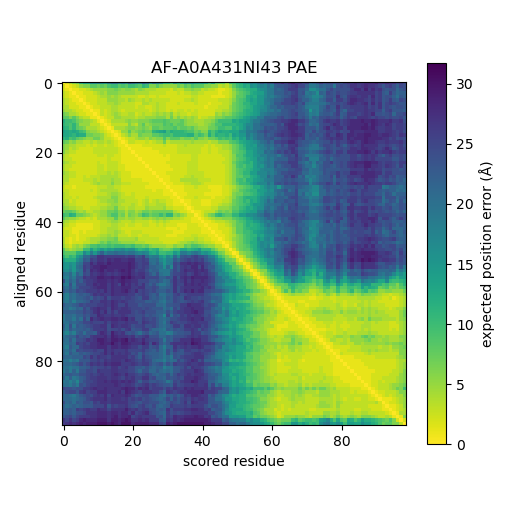s of gyration: 26.0 Å; Cα contacts (8 Å, |Δi|>4): 113; chains: 1; bounding box: 43×35×65 Å

Sequence (99 aa):
MAWEYYELDLTNVPKRQSELDLLNRAGQQGWELIALLPPHRALMRRPLEKAGDYEETQVPAKYRDPVTGATWSGRGRMANWLAQKVQAGEAAETYLVKG

Foldseek 3Di:
DDKDKDKAAQPDDPPVDHLVNVVVVCVVVQWDFDDQDPPGITITMHDPDPPPPPVVPVQPFQFADPPPRDTHSPPDDDDPVLVVCVVVVHDSVVRGDDD